Protein AF-A0A087UUK9-F1 (afdb_monomer_lite)

Radius of gyration: 33.33 Å; chains: 1; bounding box: 63×52×79 Å

Sequence (103 aa):
MMKNLQKNMLSSIIDERVKAEKEAEVRAEKEAVEARLAKEREIELEKFNLQLEVNKSMPKESVSQVDQPKFDLSRILPKFNPKEDEIGLYLTMFERQLKFVNI

Structure (mmCIF, N/CA/C/O backbone):
data_AF-A0A087UUK9-F1
#
_entry.id   AF-A0A087UUK9-F1
#
loop_
_atom_site.group_PDB
_atom_site.id
_atom_site.type_symbol
_atom_site.label_atom_id
_atom_site.label_alt_id
_atom_site.label_comp_id
_atom_site.label_asym_id
_atom_site.label_entity_id
_atom_site.label_seq_id
_atom_site.pdbx_PDB_ins_code
_atom_site.Cartn_x
_atom_site.Cartn_y
_atom_site.Cartn_z
_atom_site.occupancy
_atom_site.B_iso_or_equiv
_atom_site.auth_seq_id
_atom_site.auth_comp_id
_atom_site.auth_asym_id
_atom_site.auth_atom_id
_atom_site.pdbx_PDB_model_num
ATOM 1 N N . MET A 1 1 ? 39.070 2.708 -44.763 1.00 66.38 1 MET A N 1
ATOM 2 C CA . MET A 1 1 ? 37.708 3.278 -44.631 1.00 66.38 1 MET A CA 1
ATOM 3 C C . MET A 1 1 ? 36.651 2.210 -44.332 1.00 66.38 1 MET A C 1
ATOM 5 O O . MET A 1 1 ? 36.006 2.300 -43.299 1.00 66.38 1 MET A O 1
ATOM 9 N N . MET A 1 2 ? 36.532 1.154 -45.148 1.00 75.12 2 MET A N 1
ATOM 10 C CA . MET A 1 2 ? 35.465 0.137 -45.042 1.00 75.12 2 MET A CA 1
ATOM 11 C C . MET A 1 2 ? 35.458 -0.686 -43.730 1.00 75.12 2 MET A C 1
ATOM 13 O O . MET A 1 2 ? 34.395 -0.927 -43.166 1.00 75.12 2 MET A O 1
ATOM 17 N N . LYS A 1 3 ? 36.633 -1.029 -43.176 1.00 79.00 3 LYS A N 1
ATOM 18 C CA . LYS A 1 3 ? 36.751 -1.761 -41.893 1.00 79.00 3 LYS A CA 1
ATOM 19 C C . LYS A 1 3 ? 36.189 -0.993 -40.685 1.00 79.00 3 LYS A C 1
ATOM 21 O O . LYS A 1 3 ? 35.624 -1.599 -39.782 1.00 79.00 3 LYS A O 1
ATOM 26 N N . ASN A 1 4 ? 36.316 0.336 -40.675 1.00 87.44 4 ASN A N 1
ATOM 27 C CA . ASN A 1 4 ? 35.807 1.168 -39.578 1.00 87.44 4 ASN A CA 1
ATOM 28 C C . ASN A 1 4 ? 34.283 1.288 -39.630 1.00 87.44 4 ASN A C 1
ATOM 30 O O . ASN A 1 4 ? 33.635 1.251 -38.591 1.00 87.44 4 ASN A O 1
ATOM 34 N N . LEU A 1 5 ? 33.710 1.357 -40.835 1.00 89.56 5 LEU A N 1
ATOM 35 C CA . LEU A 1 5 ? 32.260 1.353 -41.012 1.00 89.56 5 LEU A CA 1
ATOM 36 C C . LEU A 1 5 ? 31.651 0.044 -40.493 1.00 89.56 5 LEU A C 1
ATOM 38 O O . LEU A 1 5 ? 30.713 0.079 -39.708 1.00 89.56 5 LEU A O 1
ATOM 42 N N . GLN A 1 6 ? 32.241 -1.102 -40.845 1.00 90.56 6 GLN A N 1
ATOM 43 C CA . GLN A 1 6 ? 31.796 -2.408 -40.346 1.00 90.56 6 GLN A CA 1
ATOM 44 C C . GLN A 1 6 ? 31.872 -2.506 -38.817 1.00 90.56 6 GLN A C 1
ATOM 46 O O . GLN A 1 6 ? 30.924 -2.964 -38.183 1.00 90.56 6 GLN A O 1
ATOM 51 N N . LYS A 1 7 ? 32.968 -2.031 -38.213 1.00 92.12 7 LYS A N 1
ATOM 52 C CA . LYS A 1 7 ? 33.135 -2.025 -36.753 1.00 92.12 7 LYS A CA 1
ATOM 53 C C . LYS A 1 7 ? 32.080 -1.159 -36.052 1.00 92.12 7 LYS A C 1
ATOM 55 O O . LYS A 1 7 ? 31.522 -1.588 -35.048 1.00 92.12 7 LYS A O 1
ATOM 60 N N . ASN A 1 8 ? 31.780 0.018 -36.599 1.00 93.31 8 ASN A N 1
ATOM 61 C CA . ASN A 1 8 ? 30.782 0.927 -36.033 1.00 93.31 8 ASN A CA 1
ATOM 62 C C . ASN A 1 8 ? 29.360 0.353 -36.134 1.00 93.31 8 ASN A C 1
ATOM 64 O O . ASN A 1 8 ? 28.607 0.428 -35.168 1.00 93.31 8 ASN A O 1
ATOM 68 N N . MET A 1 9 ? 29.018 -0.278 -37.263 1.00 94.31 9 MET A N 1
ATOM 69 C CA . MET A 1 9 ? 27.721 -0.946 -37.440 1.00 94.31 9 MET A CA 1
ATOM 70 C C . MET A 1 9 ? 27.539 -2.087 -36.434 1.00 94.31 9 MET A C 1
ATOM 72 O O . MET A 1 9 ? 26.493 -2.194 -35.802 1.00 94.31 9 MET A O 1
ATOM 76 N N . LEU A 1 10 ? 28.571 -2.914 -36.245 1.00 95.44 10 LEU A N 1
ATOM 77 C CA . LEU A 1 10 ? 28.530 -4.011 -35.277 1.00 95.44 10 LEU A CA 1
ATOM 78 C C . LEU A 1 10 ? 28.404 -3.505 -33.835 1.00 95.44 10 LEU A C 1
ATOM 80 O O . LEU A 1 10 ? 27.635 -4.081 -33.075 1.00 95.44 10 LEU A O 1
ATOM 84 N N . SER A 1 11 ? 29.099 -2.420 -33.472 1.00 96.06 11 SER A N 1
ATOM 85 C CA . SER A 1 11 ? 28.966 -1.803 -32.143 1.00 96.06 11 SER A CA 1
ATOM 86 C C . SER A 1 11 ? 27.533 -1.348 -31.880 1.00 96.06 11 SER A C 1
ATOM 88 O O . SER A 1 11 ? 26.964 -1.720 -30.863 1.00 96.06 11 SER A O 1
ATOM 90 N N . SER A 1 12 ? 26.917 -0.641 -32.833 1.00 96.19 12 SER A N 1
ATOM 91 C CA . SER A 1 12 ? 25.531 -0.172 -32.704 1.00 96.19 12 SER A CA 1
ATOM 92 C C . SER A 1 12 ? 24.544 -1.327 -32.517 1.00 96.19 12 SER A C 1
ATOM 94 O O . SER A 1 12 ? 23.656 -1.248 -31.676 1.00 96.19 12 SER A O 1
ATOM 96 N N . ILE A 1 13 ? 24.718 -2.424 -33.265 1.00 96.88 13 ILE A N 1
ATOM 97 C CA . ILE A 1 13 ? 23.866 -3.618 -33.143 1.00 96.88 13 ILE A CA 1
ATOM 98 C C . ILE A 1 13 ? 24.034 -4.274 -31.766 1.00 96.88 13 ILE A C 1
ATOM 100 O O . ILE A 1 13 ? 23.059 -4.752 -31.186 1.00 96.88 13 ILE A O 1
ATOM 104 N N . ILE A 1 14 ? 25.262 -4.328 -31.247 1.00 96.88 14 ILE A N 1
ATOM 105 C CA . ILE A 1 14 ? 25.534 -4.875 -29.913 1.00 96.88 14 ILE A CA 1
ATOM 106 C C . ILE A 1 14 ? 24.883 -3.990 -28.849 1.00 96.88 14 ILE A C 1
ATOM 108 O O . ILE A 1 14 ? 24.185 -4.513 -27.984 1.00 96.88 14 ILE A O 1
ATOM 112 N N . ASP A 1 15 ? 25.046 -2.672 -28.943 1.00 96.94 15 ASP A N 1
ATOM 113 C CA . ASP A 1 15 ? 24.492 -1.721 -27.979 1.00 96.94 15 ASP A CA 1
ATOM 114 C C . ASP A 1 15 ? 22.957 -1.781 -27.944 1.00 96.94 15 ASP A C 1
ATOM 116 O O . ASP A 1 15 ? 22.359 -1.813 -26.866 1.00 96.94 15 ASP A O 1
ATOM 120 N N . GLU A 1 16 ? 22.309 -1.882 -29.108 1.00 96.50 16 GLU A N 1
ATOM 121 C CA . GLU A 1 16 ? 20.859 -2.077 -29.206 1.00 96.50 16 GLU A CA 1
ATOM 122 C C . GLU A 1 16 ? 20.404 -3.391 -28.568 1.00 96.50 16 GLU A C 1
ATOM 124 O O . GLU A 1 16 ? 19.417 -3.405 -27.831 1.00 96.50 16 GLU A O 1
ATOM 129 N N . ARG A 1 17 ? 21.129 -4.493 -28.801 1.00 96.56 17 ARG A N 1
ATOM 130 C CA . ARG A 1 17 ? 20.802 -5.798 -28.207 1.00 96.56 17 ARG A CA 1
ATOM 131 C C . ARG A 1 17 ? 20.969 -5.797 -26.694 1.00 96.56 17 ARG A C 1
ATOM 133 O O . ARG A 1 17 ? 20.070 -6.254 -25.998 1.00 96.56 17 ARG A O 1
ATOM 140 N N . VAL A 1 18 ? 22.066 -5.235 -26.191 1.00 97.25 18 VAL A N 1
ATOM 141 C CA . VAL A 1 18 ? 22.314 -5.106 -24.748 1.00 97.25 18 VAL A CA 1
ATOM 142 C C . VAL A 1 18 ? 21.247 -4.228 -24.098 1.00 97.25 18 VAL A C 1
ATOM 144 O O . VAL A 1 18 ? 20.778 -4.525 -23.000 1.00 97.25 18 VAL A O 1
ATOM 147 N N . LYS A 1 19 ? 20.831 -3.148 -24.766 1.00 96.88 19 LYS A N 1
ATOM 148 C CA . LYS A 1 19 ? 19.746 -2.296 -24.276 1.00 96.88 19 LYS A CA 1
ATOM 149 C C . LYS A 1 19 ? 18.414 -3.048 -24.235 1.00 96.88 19 LYS A C 1
ATOM 151 O O . LYS A 1 19 ? 17.731 -2.989 -23.217 1.00 96.88 19 LYS A O 1
ATOM 156 N N . ALA A 1 20 ? 18.069 -3.771 -25.299 1.00 97.06 20 ALA A N 1
ATOM 157 C CA . ALA A 1 20 ? 16.841 -4.558 -25.361 1.00 97.06 20 ALA A CA 1
ATOM 158 C C . ALA A 1 20 ? 16.803 -5.663 -24.291 1.00 97.06 20 ALA A C 1
ATOM 160 O O . ALA A 1 20 ? 15.765 -5.873 -23.668 1.00 97.06 20 ALA A O 1
ATOM 161 N N . GLU A 1 21 ? 17.932 -6.327 -24.040 1.00 96.12 21 GLU A N 1
ATOM 162 C CA . GLU A 1 21 ? 18.059 -7.354 -23.002 1.00 96.12 21 GLU A CA 1
ATOM 163 C C . GLU A 1 21 ? 17.851 -6.771 -21.599 1.00 96.12 21 GLU A C 1
ATOM 165 O O . GLU A 1 21 ? 17.035 -7.286 -20.838 1.00 96.12 21 GLU A O 1
ATOM 170 N N . LYS A 1 22 ? 18.480 -5.629 -21.290 1.00 96.00 22 LYS A N 1
ATOM 171 C CA . LYS A 1 22 ? 18.269 -4.927 -20.011 1.00 96.00 22 LYS A CA 1
ATOM 172 C C . LYS A 1 22 ? 16.827 -4.464 -19.824 1.00 96.00 22 LYS A C 1
ATOM 174 O O . LYS A 1 22 ? 16.286 -4.543 -18.727 1.00 96.00 22 LYS A O 1
ATOM 179 N N . GLU A 1 23 ? 16.191 -3.960 -20.879 1.00 96.69 23 GLU A N 1
ATOM 180 C CA . GLU A 1 23 ? 14.784 -3.561 -20.812 1.00 96.69 23 GLU A CA 1
ATOM 181 C C . GLU A 1 23 ? 13.859 -4.763 -20.587 1.00 96.69 23 GLU A C 1
ATOM 183 O O . GLU A 1 23 ? 12.881 -4.640 -19.847 1.00 96.69 23 GLU A O 1
ATOM 188 N N . ALA A 1 24 ? 14.164 -5.916 -21.188 1.00 96.94 24 ALA A N 1
ATOM 189 C CA . ALA A 1 24 ? 13.425 -7.153 -20.961 1.00 96.94 24 ALA A CA 1
ATOM 190 C C . ALA A 1 24 ? 13.602 -7.667 -19.524 1.00 96.94 24 ALA A C 1
ATOM 192 O O . ALA A 1 24 ? 12.614 -8.035 -18.893 1.00 96.94 24 ALA A O 1
ATOM 193 N N . GLU A 1 25 ? 14.821 -7.622 -18.983 1.00 95.81 25 GLU A N 1
ATOM 194 C CA . GLU A 1 25 ? 15.115 -8.006 -17.597 1.00 95.81 25 GLU A CA 1
ATOM 195 C C . GLU A 1 25 ? 14.349 -7.129 -16.595 1.00 95.81 25 GLU A C 1
ATOM 197 O O . GLU A 1 25 ? 13.644 -7.645 -15.730 1.00 95.81 25 GLU A O 1
ATOM 202 N N . VAL A 1 26 ? 14.378 -5.804 -16.775 1.00 97.00 26 VAL A N 1
ATOM 203 C CA . VAL A 1 26 ? 13.635 -4.865 -15.915 1.00 97.00 26 VAL A CA 1
ATOM 204 C C . VAL A 1 26 ? 12.122 -5.088 -16.001 1.00 97.00 26 VAL A C 1
ATOM 206 O O . VAL A 1 26 ? 11.417 -4.926 -15.004 1.00 97.00 26 VAL A O 1
ATOM 209 N N . ARG A 1 27 ? 11.588 -5.437 -17.178 1.00 96.12 27 ARG A N 1
ATOM 210 C CA . ARG A 1 27 ? 10.161 -5.773 -17.319 1.00 96.12 27 ARG A CA 1
ATOM 211 C C . ARG A 1 27 ? 9.821 -7.070 -16.594 1.00 96.12 27 ARG A C 1
ATOM 213 O O . ARG A 1 27 ? 8.864 -7.076 -15.829 1.00 96.12 27 ARG A O 1
ATOM 220 N N . ALA A 1 28 ? 10.629 -8.113 -16.770 1.00 96.88 28 ALA A N 1
ATOM 221 C CA . ALA A 1 28 ? 10.432 -9.391 -16.095 1.00 96.88 28 ALA A CA 1
ATOM 222 C C . ALA A 1 28 ? 10.497 -9.247 -14.565 1.00 96.88 28 ALA A C 1
ATOM 224 O O . ALA A 1 28 ? 9.681 -9.832 -13.854 1.00 96.88 28 ALA A O 1
ATOM 225 N N . GLU A 1 29 ? 11.415 -8.425 -14.047 1.00 95.88 29 GLU A N 1
ATOM 226 C CA . GLU A 1 29 ? 11.501 -8.144 -12.612 1.00 95.88 29 GLU A CA 1
ATOM 227 C C . GLU A 1 29 ? 10.246 -7.423 -12.099 1.00 95.88 29 GLU A C 1
ATOM 229 O O . GLU A 1 29 ? 9.676 -7.819 -11.081 1.00 95.88 29 GLU A O 1
ATOM 234 N N . LYS A 1 30 ? 9.762 -6.405 -12.822 1.00 96.31 30 LYS A N 1
ATOM 235 C CA . LYS A 1 30 ? 8.523 -5.697 -12.460 1.00 96.31 30 LYS A CA 1
ATOM 236 C C . LYS A 1 30 ? 7.314 -6.625 -12.454 1.00 96.31 30 LYS A C 1
ATOM 238 O O . LYS A 1 30 ? 6.562 -6.619 -11.483 1.00 96.31 30 LYS A O 1
ATOM 243 N N . GLU A 1 31 ? 7.159 -7.446 -13.487 1.00 96.62 31 GLU A N 1
ATOM 244 C CA . GLU A 1 31 ? 6.076 -8.428 -13.575 1.00 96.62 31 GLU A CA 1
ATOM 245 C C . GLU A 1 31 ? 6.147 -9.448 -12.428 1.00 96.62 31 GLU A C 1
ATOM 247 O O . GLU A 1 31 ? 5.126 -9.767 -11.817 1.00 96.62 31 GLU A O 1
ATOM 252 N N . ALA A 1 32 ? 7.347 -9.910 -12.061 1.00 96.94 32 ALA A N 1
ATOM 253 C CA . ALA A 1 32 ? 7.533 -10.816 -10.929 1.00 96.94 32 ALA A CA 1
ATOM 254 C C . ALA A 1 32 ? 7.157 -10.163 -9.586 1.00 96.94 32 ALA A C 1
ATOM 256 O O . ALA A 1 32 ? 6.532 -10.804 -8.735 1.00 96.94 32 ALA A O 1
ATOM 257 N N . VAL A 1 33 ? 7.502 -8.887 -9.391 1.00 97.00 33 VAL A N 1
ATOM 258 C CA . VAL A 1 33 ? 7.125 -8.124 -8.191 1.00 97.00 33 VAL A CA 1
ATOM 259 C C . VAL A 1 33 ? 5.613 -7.914 -8.127 1.00 97.00 33 VAL A C 1
ATOM 261 O O . VAL A 1 33 ? 5.014 -8.140 -7.074 1.00 97.00 33 VAL A O 1
ATOM 264 N N . GLU A 1 34 ? 4.981 -7.533 -9.237 1.00 96.62 34 GLU A N 1
ATOM 265 C CA . GLU A 1 34 ? 3.528 -7.354 -9.312 1.00 96.62 34 GLU A CA 1
ATOM 266 C C . GLU A 1 34 ? 2.781 -8.665 -9.049 1.00 96.62 34 GLU A C 1
ATOM 268 O O . GLU A 1 34 ? 1.834 -8.681 -8.260 1.00 96.62 34 GLU A O 1
ATOM 273 N N . ALA A 1 35 ? 3.250 -9.778 -9.620 1.00 97.00 35 ALA A N 1
ATOM 274 C CA . ALA A 1 35 ? 2.688 -11.101 -9.368 1.00 97.00 35 ALA A CA 1
ATOM 275 C C . ALA A 1 35 ? 2.810 -11.507 -7.890 1.00 97.00 35 ALA A C 1
ATOM 277 O O . ALA A 1 35 ? 1.857 -12.037 -7.312 1.00 97.00 35 ALA A O 1
ATOM 278 N N . ARG A 1 36 ? 3.952 -11.224 -7.246 1.00 95.62 36 ARG A N 1
ATOM 279 C CA . ARG A 1 36 ? 4.137 -11.500 -5.813 1.00 95.62 36 ARG A CA 1
ATOM 280 C C . ARG A 1 36 ? 3.188 -10.667 -4.955 1.00 95.62 36 ARG A C 1
ATOM 282 O O . ARG A 1 36 ? 2.550 -11.216 -4.063 1.00 95.62 36 ARG A O 1
ATOM 289 N N . LEU A 1 37 ? 3.057 -9.376 -5.254 1.00 96.69 37 LEU A N 1
ATOM 290 C CA . LEU A 1 37 ? 2.170 -8.474 -4.520 1.00 96.69 37 LEU A CA 1
ATOM 291 C C . LEU A 1 37 ? 0.692 -8.851 -4.696 1.00 96.69 37 LEU A C 1
ATOM 293 O O . LEU A 1 37 ? -0.084 -8.785 -3.744 1.00 96.69 37 LEU A O 1
ATOM 297 N N . ALA A 1 38 ? 0.289 -9.260 -5.901 1.00 96.38 38 ALA A N 1
ATOM 298 C CA . ALA A 1 38 ? -1.061 -9.757 -6.155 1.00 96.38 38 ALA A CA 1
ATOM 299 C C . ALA A 1 38 ? -1.359 -11.011 -5.320 1.00 96.38 38 ALA A C 1
ATOM 301 O O . ALA A 1 38 ? -2.413 -11.091 -4.690 1.00 96.38 38 ALA A O 1
ATOM 302 N N . LYS A 1 39 ? -0.398 -11.938 -5.242 1.00 96.06 39 LYS A N 1
ATOM 303 C CA . LYS A 1 39 ? -0.517 -13.147 -4.424 1.00 96.06 39 LYS A CA 1
ATOM 304 C C . LYS A 1 39 ? -0.573 -12.843 -2.923 1.00 96.06 39 LYS A C 1
ATOM 306 O O . LYS A 1 39 ? -1.368 -13.448 -2.215 1.00 96.06 39 LYS A O 1
ATOM 311 N N . GLU A 1 40 ? 0.232 -11.903 -2.427 1.00 94.69 40 GLU A N 1
ATOM 312 C CA . GLU A 1 40 ? 0.167 -11.472 -1.021 1.00 94.69 40 GLU A CA 1
ATOM 313 C C . GLU A 1 40 ? -1.212 -10.897 -0.666 1.00 94.69 40 GLU A C 1
ATOM 315 O O . GLU A 1 40 ? -1.784 -11.273 0.356 1.00 94.69 40 GLU A O 1
ATOM 320 N N . ARG A 1 41 ? -1.796 -10.067 -1.541 1.00 96.31 41 ARG A N 1
ATOM 321 C CA . ARG A 1 41 ? -3.158 -9.538 -1.349 1.00 96.31 41 ARG A CA 1
ATOM 322 C C . ARG A 1 41 ? -4.221 -10.635 -1.321 1.00 96.31 41 ARG A C 1
ATOM 324 O O . ARG A 1 41 ? -5.152 -10.556 -0.525 1.00 96.31 41 ARG A O 1
ATOM 331 N N . GLU A 1 42 ? -4.099 -11.644 -2.179 1.00 96.12 42 GLU A N 1
ATOM 332 C CA . GLU A 1 42 ? -5.021 -12.786 -2.197 1.00 96.12 42 GLU A CA 1
ATOM 333 C C . GLU A 1 42 ? -4.964 -13.571 -0.878 1.00 96.12 42 GLU A C 1
ATOM 335 O O . GLU A 1 42 ? -6.005 -13.867 -0.290 1.00 96.12 42 GLU A O 1
ATOM 340 N N . ILE A 1 43 ? -3.758 -13.806 -0.353 1.00 95.88 43 ILE A N 1
ATOM 341 C CA . ILE A 1 43 ? -3.548 -14.475 0.940 1.00 95.88 43 ILE A CA 1
ATOM 342 C C . ILE A 1 43 ? -4.146 -13.659 2.097 1.00 95.88 43 ILE A C 1
ATOM 344 O O . ILE A 1 43 ? -4.767 -14.224 2.999 1.00 95.88 43 ILE A O 1
ATOM 348 N N . GLU A 1 44 ? -3.984 -12.333 2.098 1.00 94.94 44 GLU A N 1
ATOM 349 C CA . GLU A 1 44 ? -4.588 -11.470 3.123 1.00 94.94 44 GLU A CA 1
ATOM 350 C C . GLU A 1 44 ? -6.121 -11.540 3.110 1.00 94.94 44 GLU A C 1
ATOM 352 O O . GLU A 1 44 ? -6.744 -11.633 4.174 1.00 94.94 44 GLU A O 1
ATOM 357 N N . LEU A 1 45 ? -6.729 -11.553 1.921 1.00 95.31 45 LEU A N 1
ATOM 358 C CA . LEU A 1 45 ? -8.175 -11.705 1.764 1.00 95.31 45 LEU A CA 1
ATOM 359 C C . LEU A 1 45 ? -8.659 -13.080 2.233 1.00 95.31 45 LEU A C 1
ATOM 361 O O . LEU A 1 45 ? -9.663 -13.163 2.942 1.00 95.31 45 LEU A O 1
ATOM 365 N N . GLU A 1 46 ? -7.949 -14.154 1.888 1.00 94.06 46 GLU A N 1
ATOM 366 C CA . GLU A 1 46 ? -8.272 -15.506 2.349 1.00 94.06 46 GLU A CA 1
ATOM 367 C C . GLU A 1 46 ? -8.192 -15.606 3.876 1.00 94.06 46 GLU A C 1
ATOM 369 O O . GLU A 1 46 ? -9.122 -16.097 4.516 1.00 94.06 46 GLU A O 1
ATOM 374 N N . LYS A 1 47 ? -7.140 -15.048 4.487 1.00 95.31 47 LYS A N 1
ATOM 375 C CA . LYS A 1 47 ? -7.006 -14.980 5.948 1.00 95.31 47 LYS A CA 1
ATOM 376 C C . LYS A 1 47 ? -8.190 -14.258 6.591 1.00 95.31 47 LYS A C 1
ATOM 378 O O . LYS A 1 47 ? -8.702 -14.722 7.610 1.00 95.31 47 LYS A O 1
ATOM 383 N N . PHE A 1 48 ? -8.626 -13.136 6.020 1.00 91.56 48 PHE A N 1
ATOM 384 C CA . PHE A 1 48 ? -9.787 -12.403 6.525 1.00 91.56 48 PHE A CA 1
ATOM 385 C C . PHE A 1 48 ? -11.080 -13.219 6.389 1.00 91.56 48 PHE A C 1
ATOM 387 O O . PHE A 1 48 ? -11.863 -13.301 7.337 1.00 91.56 48 PHE A O 1
ATOM 394 N N . ASN A 1 49 ? -11.281 -13.887 5.252 1.00 92.50 49 ASN A N 1
ATOM 395 C CA . ASN A 1 49 ? -12.432 -14.763 5.036 1.00 92.50 49 ASN A CA 1
ATOM 396 C C . ASN A 1 49 ? -12.459 -15.935 6.024 1.00 92.50 49 ASN A C 1
ATOM 398 O O . ASN A 1 49 ? -13.504 -16.196 6.618 1.00 92.50 49 ASN A O 1
ATOM 402 N N . LEU A 1 50 ? -11.314 -16.575 6.273 1.00 90.19 50 LEU A N 1
ATOM 403 C CA . LEU A 1 50 ? -11.190 -17.638 7.270 1.00 90.19 50 LEU A CA 1
ATOM 404 C C . LEU A 1 50 ? -11.492 -17.125 8.682 1.00 90.19 50 LEU A C 1
ATOM 406 O O . LEU A 1 50 ? -12.203 -17.790 9.427 1.00 90.19 50 LEU A O 1
ATOM 410 N N . GLN A 1 51 ? -11.028 -15.927 9.056 1.00 88.38 51 GLN A N 1
ATOM 411 C CA . GLN A 1 51 ? -11.397 -15.318 10.343 1.00 88.38 51 GLN A CA 1
ATOM 412 C C . GLN A 1 51 ? -12.912 -15.100 10.461 1.00 88.38 51 GLN A C 1
ATOM 414 O O . GLN A 1 51 ? -13.501 -15.389 11.503 1.00 88.38 51 GLN A O 1
ATOM 419 N N . LEU A 1 52 ? -13.564 -14.630 9.393 1.00 86.06 52 LEU A N 1
ATOM 420 C CA . LEU A 1 52 ? -15.021 -14.487 9.363 1.00 86.06 52 LEU A CA 1
ATOM 421 C C . L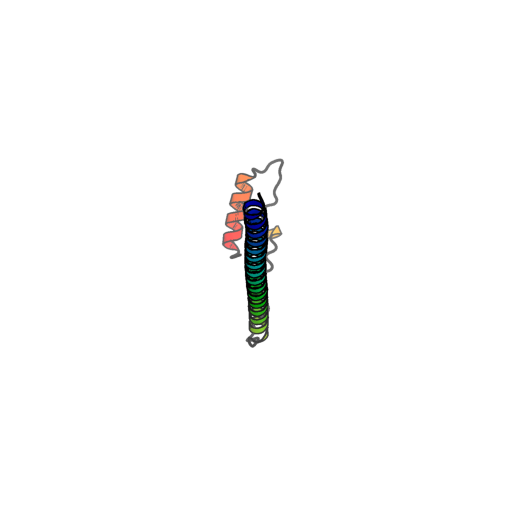EU A 1 52 ? -15.742 -15.835 9.454 1.00 86.06 52 LEU A C 1
ATOM 423 O O . LEU A 1 52 ? -16.792 -15.920 10.088 1.00 86.06 52 LEU A O 1
ATOM 427 N N . GLU A 1 53 ? -15.213 -16.878 8.824 1.00 85.50 53 GLU A N 1
ATOM 428 C CA . GLU A 1 53 ? -15.786 -18.222 8.858 1.00 85.50 53 GLU A CA 1
ATOM 429 C C . GLU A 1 53 ? -15.607 -18.894 10.225 1.00 85.50 53 GLU A C 1
ATOM 431 O O . GLU A 1 53 ? -16.556 -19.480 10.746 1.00 85.50 53 GLU A O 1
ATOM 436 N N . VAL A 1 54 ? -14.452 -18.727 10.871 1.00 81.88 54 VAL A N 1
ATOM 437 C CA . VAL A 1 54 ? -14.223 -19.152 12.262 1.00 81.88 54 VAL A CA 1
ATOM 438 C C . VAL A 1 54 ? -15.215 -18.460 13.200 1.00 81.88 54 VAL A C 1
ATOM 440 O O . VAL A 1 54 ? -15.875 -19.122 14.000 1.00 81.88 54 VAL A O 1
ATOM 443 N N . ASN A 1 55 ? -15.425 -17.150 13.031 1.00 73.00 55 ASN A N 1
ATOM 444 C CA . ASN A 1 55 ? -16.421 -16.404 13.806 1.00 73.00 55 ASN A CA 1
ATOM 445 C C . ASN A 1 55 ? -17.867 -16.884 13.564 1.00 73.00 55 ASN A C 1
ATOM 447 O O . ASN A 1 55 ? -18.721 -16.703 14.430 1.00 73.00 55 ASN A O 1
ATOM 451 N N . LYS A 1 56 ? -18.165 -17.482 12.402 1.00 74.81 56 LYS A N 1
ATOM 452 C CA . LYS A 1 56 ? -19.492 -18.029 12.065 1.00 74.81 56 LYS A CA 1
ATOM 453 C C . LYS A 1 56 ? -19.686 -19.487 12.497 1.00 74.81 56 LYS A C 1
ATOM 455 O O . LYS A 1 56 ? -20.825 -19.877 12.742 1.00 74.81 56 LYS A O 1
ATOM 460 N N . SER A 1 57 ? -18.616 -20.281 12.525 1.00 65.00 57 SER A N 1
ATOM 461 C CA . SER A 1 57 ? -18.639 -21.735 12.759 1.00 65.00 57 SER A CA 1
ATOM 462 C C . SER A 1 57 ? -18.402 -22.139 14.214 1.00 65.00 57 SER A C 1
ATOM 464 O O . SER A 1 57 ? -18.731 -23.268 14.578 1.00 65.00 57 SER A O 1
ATOM 466 N N . MET A 1 58 ? -17.910 -21.227 15.064 1.00 52.72 58 MET A N 1
ATOM 467 C CA . MET A 1 58 ? -18.010 -21.387 16.515 1.00 52.72 58 MET A CA 1
ATOM 468 C C . MET A 1 58 ? -19.477 -21.684 16.868 1.00 52.72 58 MET A C 1
ATOM 470 O O . MET A 1 58 ? -20.351 -20.880 16.512 1.00 52.72 58 MET A O 1
ATOM 474 N N . PRO A 1 59 ? -19.790 -22.822 17.526 1.00 46.91 59 PRO A N 1
ATOM 475 C CA . PRO A 1 59 ? -21.132 -23.036 18.028 1.00 46.91 59 PRO A CA 1
ATOM 476 C C . PRO A 1 59 ? -21.471 -21.819 18.876 1.00 46.91 59 PRO A C 1
ATOM 478 O O . PRO A 1 59 ? -20.655 -21.356 19.675 1.00 46.91 59 PRO A O 1
ATOM 481 N N . LYS A 1 60 ? -22.671 -21.274 18.678 1.00 51.59 60 LYS A N 1
ATOM 482 C CA . LYS A 1 60 ? -23.257 -20.322 19.615 1.00 51.59 60 LYS A CA 1
ATOM 483 C C . LYS A 1 60 ? -23.500 -21.072 20.932 1.00 51.59 60 LYS A C 1
ATOM 485 O O . LYS A 1 60 ? -24.647 -21.318 21.288 1.00 51.59 60 LYS A O 1
ATOM 490 N N . GLU A 1 61 ? -22.450 -21.479 21.643 1.00 44.91 61 GLU A N 1
ATOM 491 C CA . GLU A 1 61 ? -22.490 -21.720 23.082 1.00 44.91 61 GLU A CA 1
ATOM 492 C C . GLU A 1 61 ? -22.792 -20.374 23.698 1.00 44.91 61 GLU A C 1
ATOM 494 O O . GLU A 1 61 ? -21.869 -19.689 24.115 1.00 44.91 61 GLU A O 1
ATOM 499 N N . SER A 1 62 ? -24.054 -19.941 23.593 1.00 45.53 62 SER A N 1
ATOM 500 C CA . SER A 1 62 ? -24.561 -18.686 24.127 1.00 45.53 62 SER A CA 1
ATOM 501 C C . SER A 1 62 ? -23.455 -17.648 24.292 1.00 45.53 62 SER A C 1
ATOM 503 O O . SER A 1 62 ? -23.262 -17.096 25.369 1.00 45.53 62 SER A O 1
ATOM 505 N N . VAL A 1 63 ? -22.769 -17.319 23.194 1.00 45.09 63 VAL A N 1
ATOM 506 C CA . VAL A 1 63 ? -22.445 -15.930 22.979 1.00 45.09 63 VAL A CA 1
ATOM 507 C C . VAL A 1 63 ? -23.840 -15.394 22.690 1.00 45.09 63 VAL A C 1
ATOM 509 O O . VAL A 1 63 ? -24.245 -15.178 21.547 1.00 45.09 63 VAL A O 1
ATOM 512 N N . SER A 1 64 ? -24.614 -15.205 23.777 1.00 44.59 64 SER A N 1
ATOM 513 C CA . SER A 1 64 ? -25.305 -13.954 23.994 1.00 44.59 64 SER A CA 1
ATOM 514 C C . SER A 1 64 ? -24.493 -12.967 23.193 1.00 44.59 64 SER A C 1
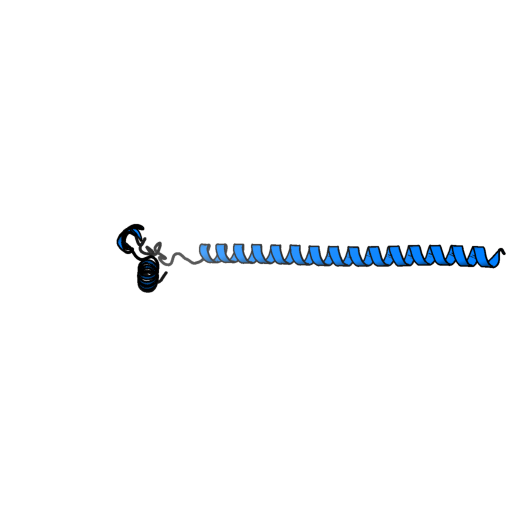ATOM 516 O O . SER A 1 64 ? -23.269 -1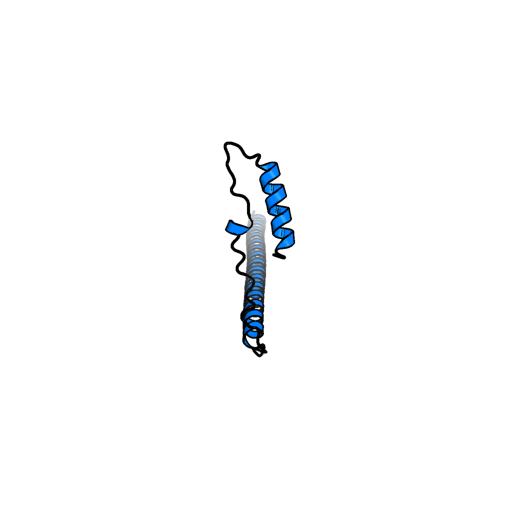2.932 23.340 1.00 44.59 64 SER A O 1
ATOM 518 N N . GLN A 1 65 ? -25.131 -12.238 22.278 1.00 43.16 65 GLN A N 1
ATOM 519 C CA . GLN A 1 65 ? -24.660 -10.887 22.038 1.00 43.16 65 GLN A CA 1
ATOM 520 C C . GLN A 1 65 ? -24.264 -10.426 23.426 1.00 43.16 65 GLN A C 1
ATOM 522 O O . GLN A 1 65 ? -25.146 -10.301 24.277 1.00 43.16 65 GLN A O 1
ATOM 527 N N . VAL A 1 66 ? -22.964 -10.450 23.743 1.00 45.22 66 VAL A N 1
ATOM 528 C CA . VAL A 1 66 ? -22.538 -9.936 25.014 1.00 45.22 66 VAL A CA 1
ATOM 529 C C . VAL A 1 66 ? -22.990 -8.538 24.733 1.00 45.22 66 VAL A C 1
ATOM 531 O O . VAL A 1 66 ? -22.560 -7.931 23.740 1.00 45.22 66 VAL A O 1
ATOM 534 N N . ASP A 1 67 ? -24.036 -8.143 25.444 1.00 51.09 67 ASP A N 1
ATOM 535 C CA . ASP A 1 67 ? -24.327 -6.773 25.721 1.00 51.09 67 ASP A CA 1
ATOM 536 C C . ASP A 1 67 ? -22.972 -6.260 26.207 1.00 51.09 67 ASP A C 1
ATOM 538 O O . ASP A 1 67 ? -22.705 -6.215 27.402 1.00 51.09 67 ASP A O 1
ATOM 542 N N . GLN A 1 68 ? -22.048 -5.963 25.276 1.00 51.16 68 GLN A N 1
ATOM 543 C CA . GLN A 1 68 ? -21.075 -4.924 25.439 1.00 51.16 68 GLN A CA 1
ATOM 544 C C . GLN A 1 68 ? -22.000 -3.845 25.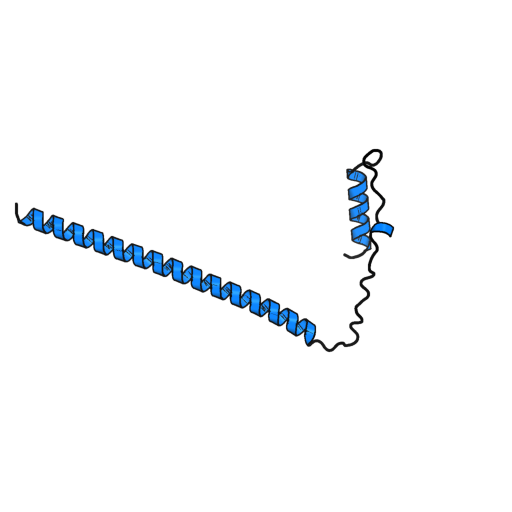923 1.00 51.16 68 GLN A C 1
ATOM 546 O O . GLN A 1 68 ? -22.916 -3.489 25.160 1.00 51.16 68 GLN A O 1
ATOM 551 N N . PRO A 1 69 ? -21.912 -3.478 27.212 1.00 56.34 69 PRO A N 1
ATOM 552 C CA . PRO A 1 69 ? -22.821 -2.499 27.744 1.00 56.34 69 PRO A CA 1
ATOM 553 C C . PRO A 1 69 ? -22.694 -1.370 26.744 1.00 56.34 69 PRO A C 1
ATOM 555 O O . PRO A 1 69 ? -21.575 -0.925 26.475 1.00 56.34 69 PRO A O 1
ATOM 558 N N . LYS A 1 70 ? -23.780 -1.048 26.031 1.00 59.25 70 LYS A N 1
ATOM 559 C CA . LYS A 1 70 ? -23.760 0.060 25.086 1.00 59.25 70 LYS A CA 1
ATOM 560 C C . LYS A 1 70 ? -23.591 1.262 25.990 1.00 59.25 70 LYS A C 1
ATOM 562 O O . LYS A 1 70 ? -24.569 1.787 26.517 1.00 59.25 70 LYS A O 1
ATOM 567 N N . PHE A 1 71 ? -22.337 1.564 26.304 1.00 67.38 71 PHE A N 1
ATOM 568 C CA . PHE A 1 71 ? -21.975 2.588 27.244 1.00 67.38 71 PHE A CA 1
ATOM 569 C C . PHE A 1 71 ? -22.346 3.862 26.529 1.00 67.38 71 PHE A C 1
ATOM 571 O O . PHE A 1 71 ? -21.725 4.265 25.546 1.00 67.38 71 PHE A O 1
ATOM 578 N N . ASP A 1 72 ? -23.449 4.434 26.979 1.00 72.44 72 ASP A N 1
ATOM 579 C CA . ASP A 1 72 ? -23.874 5.736 26.538 1.00 72.44 72 ASP A CA 1
ATOM 580 C C . ASP A 1 72 ? -22.823 6.724 27.044 1.00 72.44 72 ASP A C 1
ATOM 582 O O . ASP A 1 72 ? -22.869 7.172 28.191 1.00 72.44 72 ASP A O 1
ATOM 586 N N . LEU A 1 73 ? -21.823 6.998 26.201 1.00 73.50 73 LEU A N 1
ATOM 587 C CA . LEU A 1 73 ? -20.713 7.896 26.510 1.00 73.50 73 LEU A CA 1
ATOM 588 C C . LEU A 1 73 ? -21.231 9.262 26.968 1.00 73.50 73 LEU A C 1
ATOM 590 O O . LEU A 1 73 ? -20.580 9.909 27.778 1.00 73.50 73 LEU A O 1
ATOM 594 N N . SER A 1 74 ? -22.435 9.665 26.545 1.00 76.06 74 SER A N 1
ATOM 595 C CA . SER A 1 74 ? -23.063 10.911 26.991 1.00 76.06 74 SER A CA 1
ATOM 596 C C . SER A 1 74 ? -23.438 10.926 28.480 1.00 76.06 74 SER A C 1
ATOM 598 O O . SER A 1 74 ? -23.587 12.004 29.054 1.00 76.06 74 SER A O 1
ATOM 600 N N . ARG A 1 75 ? -23.571 9.756 29.124 1.00 76.06 75 ARG A N 1
ATOM 601 C CA . ARG A 1 75 ? -23.821 9.627 30.572 1.00 76.06 75 ARG A CA 1
ATOM 602 C C . ARG A 1 75 ? -22.546 9.657 31.400 1.00 76.06 75 ARG A C 1
ATOM 604 O O . ARG A 1 75 ? -22.610 9.968 32.584 1.00 76.06 75 ARG A O 1
ATOM 611 N N . ILE A 1 76 ? -21.423 9.265 30.805 1.00 76.31 76 ILE A N 1
ATOM 612 C CA . ILE A 1 76 ? -20.158 9.074 31.520 1.00 76.31 76 ILE A CA 1
ATOM 613 C C . ILE A 1 76 ? -19.259 10.288 31.315 1.00 76.31 76 ILE A C 1
ATOM 615 O O . ILE A 1 76 ? -18.655 10.767 32.271 1.00 76.31 76 ILE A O 1
ATOM 619 N N . LEU A 1 77 ? -19.204 10.816 30.094 1.00 81.44 77 LEU A N 1
ATOM 620 C CA . LEU A 1 77 ? -18.366 11.953 29.757 1.00 81.44 77 LEU A CA 1
ATOM 621 C C . LEU A 1 77 ? -19.002 13.261 30.244 1.00 81.44 77 LEU A C 1
ATOM 623 O O . LEU A 1 77 ? -20.166 13.535 29.932 1.00 81.44 77 LEU A O 1
ATOM 627 N N . PRO A 1 78 ? -18.244 14.117 30.950 1.00 82.88 78 PRO A N 1
ATOM 628 C CA . PRO A 1 78 ? -18.639 15.498 31.169 1.00 82.88 78 PRO A CA 1
ATOM 629 C C . PRO A 1 78 ? -18.926 16.196 29.832 1.00 82.88 78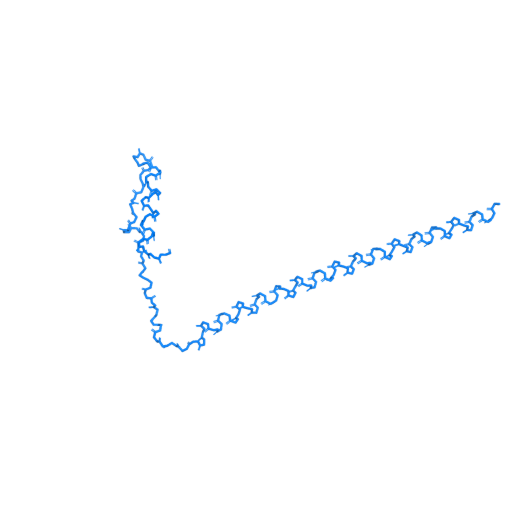 PRO A C 1
ATOM 631 O O . PRO A 1 78 ? -18.313 15.891 28.806 1.00 82.88 78 PRO A O 1
ATOM 634 N N . LYS A 1 79 ? -19.854 17.155 29.826 1.00 88.06 79 LYS A N 1
ATOM 635 C CA . LYS A 1 79 ? -20.069 18.014 28.655 1.00 88.06 79 LYS A CA 1
ATOM 636 C C . LYS A 1 79 ? -19.008 19.106 28.651 1.00 88.06 79 LYS A C 1
ATOM 638 O O . LYS A 1 79 ? -18.880 19.801 29.646 1.00 88.06 79 LYS A O 1
ATOM 643 N N . PHE A 1 80 ? -18.298 19.256 27.537 1.00 91.19 80 PHE A N 1
ATOM 644 C CA . PHE A 1 80 ? -17.290 20.299 27.375 1.00 91.19 80 PHE A CA 1
ATOM 645 C C . PHE A 1 80 ? -17.933 21.641 26.999 1.00 91.19 80 PHE A C 1
ATOM 647 O O . PHE A 1 80 ? -18.667 21.730 26.010 1.00 91.19 80 PHE A O 1
ATOM 654 N N . ASN A 1 81 ? -17.625 22.688 27.758 1.00 91.56 81 ASN A N 1
ATOM 655 C CA . ASN A 1 81 ? -17.950 24.076 27.471 1.00 91.56 81 ASN A CA 1
ATOM 656 C C . ASN A 1 81 ? -16.676 24.845 27.070 1.00 91.56 81 ASN A C 1
ATOM 658 O O . ASN A 1 81 ? -15.905 25.235 27.940 1.00 91.56 81 ASN A O 1
ATOM 662 N N . PRO A 1 82 ? -16.471 25.187 25.786 1.00 91.69 82 PRO A N 1
ATOM 663 C CA . PRO A 1 82 ? -15.247 25.855 25.330 1.00 91.69 82 PRO A CA 1
ATOM 664 C C . PRO A 1 82 ? -15.041 27.273 25.890 1.00 91.69 82 PRO A C 1
ATOM 666 O O . PRO A 1 82 ? -13.985 27.860 25.670 1.00 91.69 82 PRO A O 1
ATOM 669 N N . LYS A 1 83 ? -16.048 27.858 26.552 1.00 92.94 83 LYS A N 1
ATOM 670 C CA . LYS A 1 83 ? -15.949 29.189 27.171 1.00 92.94 83 LYS A CA 1
ATOM 671 C C . LYS A 1 83 ? -15.426 29.153 28.606 1.00 92.94 83 LYS A C 1
ATOM 673 O O . LYS A 1 83 ? -14.943 30.175 29.081 1.00 92.94 83 LYS A O 1
ATOM 678 N N . GLU A 1 84 ? -15.575 28.022 29.287 1.00 91.38 84 GLU A N 1
ATOM 679 C CA . GLU A 1 84 ? -15.341 27.896 30.732 1.00 91.38 84 GLU A CA 1
ATOM 680 C C . GLU A 1 84 ? -14.384 26.747 31.064 1.00 91.38 84 GLU A C 1
ATOM 682 O O . GLU A 1 84 ? -13.613 26.855 32.015 1.00 91.38 84 GLU A O 1
ATOM 687 N N . ASP A 1 85 ? -14.389 25.678 30.267 1.00 93.62 85 ASP A N 1
ATOM 688 C CA . ASP A 1 85 ? -13.610 24.477 30.529 1.00 93.62 85 ASP A CA 1
ATOM 689 C C . ASP A 1 85 ? -12.218 24.541 29.900 1.00 93.62 85 ASP A C 1
ATOM 691 O O . ASP A 1 85 ? -12.024 24.899 28.735 1.00 93.62 85 ASP A O 1
ATOM 695 N N . GLU A 1 86 ? -11.232 24.080 30.664 1.00 93.94 86 GLU A N 1
ATOM 696 C CA . GLU A 1 86 ? -9.875 23.874 30.181 1.00 93.94 86 GLU A CA 1
ATOM 697 C C . GLU A 1 86 ? -9.771 22.555 29.399 1.00 93.94 86 GLU A C 1
ATOM 699 O O . GLU A 1 86 ? -10.035 21.467 29.921 1.00 93.94 86 GLU A O 1
ATOM 704 N N . ILE A 1 87 ? -9.318 22.634 28.145 1.00 93.19 87 ILE A N 1
ATOM 705 C CA . ILE A 1 87 ? -9.219 21.469 27.252 1.00 93.19 87 ILE A CA 1
ATOM 706 C C . ILE A 1 87 ? -8.302 20.363 27.801 1.00 93.19 87 ILE A C 1
ATOM 708 O O . ILE A 1 87 ? -8.611 19.181 27.666 1.00 93.19 87 ILE A O 1
ATOM 712 N N . GLY A 1 88 ? -7.199 20.726 28.464 1.00 93.81 88 GLY A N 1
ATOM 713 C CA . GLY A 1 88 ? -6.258 19.756 29.033 1.00 93.81 88 GLY A CA 1
ATOM 714 C C . GLY A 1 88 ? -6.874 18.932 30.167 1.00 93.81 88 GLY A C 1
ATOM 715 O O . GLY A 1 88 ? -6.700 17.709 30.229 1.00 93.81 88 GLY A O 1
ATOM 716 N N . LEU A 1 89 ? -7.657 19.585 31.029 1.00 91.94 89 LEU A N 1
ATOM 717 C CA . LEU A 1 89 ? -8.371 18.922 32.116 1.00 91.94 89 LEU A CA 1
ATOM 718 C C . LEU A 1 89 ? -9.470 17.999 31.578 1.00 91.94 89 LEU A C 1
ATOM 720 O O . LEU A 1 89 ? -9.600 16.862 32.041 1.00 91.94 89 LEU A O 1
ATOM 724 N N . TYR A 1 90 ? -10.209 18.455 30.564 1.00 92.50 90 TYR A N 1
ATOM 725 C CA . TYR A 1 90 ? -11.239 17.659 29.900 1.00 92.50 90 TYR A CA 1
ATOM 726 C C . TYR A 1 90 ? -10.679 16.350 29.326 1.00 92.50 90 TYR A C 1
ATOM 728 O O . TYR A 1 90 ? -11.204 15.273 29.612 1.00 92.50 90 TYR A O 1
ATOM 736 N N . LEU A 1 91 ? -9.573 16.424 28.580 1.00 91.75 91 LEU A N 1
ATOM 737 C CA . LEU A 1 91 ? -8.934 15.249 27.980 1.00 91.75 91 LEU A CA 1
ATOM 738 C C . LEU A 1 91 ? -8.401 14.275 29.039 1.00 91.75 91 LEU A C 1
ATOM 740 O O . LEU A 1 91 ? -8.598 13.068 28.922 1.00 91.75 91 LEU A O 1
ATOM 744 N N . THR A 1 92 ? -7.814 14.789 30.123 1.00 91.88 92 THR A N 1
ATOM 745 C CA . THR A 1 92 ? -7.346 13.947 31.238 1.00 91.88 92 THR A CA 1
ATOM 746 C C . THR A 1 92 ? -8.498 13.166 31.884 1.00 91.88 92 THR A C 1
ATOM 748 O O . THR A 1 92 ? -8.354 11.987 32.219 1.00 91.88 92 THR A O 1
ATOM 751 N N . MET A 1 93 ? -9.652 13.812 32.076 1.00 88.19 93 MET A N 1
ATOM 752 C CA . MET A 1 93 ? -10.850 13.171 32.628 1.00 88.19 93 MET A CA 1
ATOM 753 C C . MET A 1 93 ? -11.426 12.135 31.659 1.00 88.19 93 MET A C 1
ATOM 755 O O . MET A 1 93 ? -11.730 11.018 32.079 1.00 88.19 93 MET A O 1
ATOM 759 N N . PHE A 1 94 ? -11.494 12.475 30.372 1.00 88.12 94 PHE A N 1
ATOM 760 C CA . PHE A 1 94 ? -11.927 11.580 29.302 1.00 88.12 94 PHE A CA 1
ATOM 761 C C . PHE A 1 94 ? -11.090 10.290 29.260 1.00 88.12 94 PHE A C 1
ATOM 763 O O . PHE A 1 94 ? -11.640 9.191 29.317 1.00 88.12 94 PHE A O 1
ATOM 770 N N . GLU A 1 95 ? -9.758 10.397 29.257 1.00 87.06 95 GLU A N 1
ATOM 771 C CA . GLU A 1 95 ? -8.857 9.236 29.234 1.00 87.06 95 GLU A CA 1
ATOM 772 C C . GLU A 1 95 ? -9.009 8.339 30.466 1.00 87.06 95 GLU A C 1
ATOM 774 O O . GLU A 1 95 ? -9.004 7.111 30.357 1.00 87.06 95 GLU A O 1
ATOM 779 N N . ARG A 1 96 ? -9.153 8.933 31.659 1.00 87.12 96 ARG A N 1
ATOM 780 C CA . ARG A 1 96 ? -9.397 8.164 32.888 1.00 87.12 96 ARG A CA 1
ATOM 781 C C . ARG A 1 96 ? -10.709 7.398 32.799 1.00 87.12 96 ARG A C 1
ATOM 783 O O . ARG A 1 96 ? -10.739 6.233 33.174 1.00 87.12 96 ARG A O 1
ATOM 790 N N . GLN A 1 97 ? -11.766 8.027 32.293 1.00 82.25 97 GLN A N 1
ATOM 791 C CA . GLN A 1 97 ? -13.072 7.390 32.146 1.00 82.25 97 GLN A CA 1
ATOM 792 C C . GLN A 1 97 ? -13.042 6.238 31.142 1.00 82.25 97 GLN A C 1
ATOM 794 O O . GLN A 1 97 ? -13.602 5.188 31.446 1.00 82.25 97 GLN A O 1
ATOM 799 N N . LEU A 1 98 ? -12.319 6.381 30.024 1.00 80.12 98 LEU A N 1
ATOM 800 C CA . LEU A 1 98 ? -12.114 5.291 29.063 1.00 80.12 98 LEU A CA 1
ATOM 801 C C . LEU A 1 98 ? -11.411 4.076 29.686 1.00 80.12 98 LEU A C 1
ATOM 803 O O . LEU A 1 98 ? -11.823 2.944 29.447 1.00 80.12 98 LEU A O 1
ATOM 807 N N . LYS A 1 99 ? -10.425 4.296 30.568 1.00 79.00 99 LYS A N 1
ATOM 808 C CA . LYS A 1 99 ? -9.755 3.201 31.297 1.00 79.00 99 LYS A CA 1
ATOM 809 C C . LYS A 1 99 ? -10.700 2.417 32.214 1.00 79.00 99 LYS A C 1
ATOM 811 O O . LYS A 1 99 ? -10.457 1.240 32.449 1.00 79.00 99 LYS A O 1
ATOM 816 N N . PHE A 1 100 ? -11.760 3.040 32.735 1.00 69.81 100 PHE A N 1
ATOM 817 C CA . PHE A 1 100 ? -12.735 2.358 33.598 1.00 69.81 100 PHE A CA 1
ATOM 818 C C . PHE A 1 100 ? -13.792 1.565 32.822 1.00 69.81 100 PHE A C 1
ATOM 820 O O . PHE A 1 100 ? -14.367 0.635 33.383 1.00 69.81 100 PHE A O 1
ATOM 827 N N . VAL A 1 101 ? -14.049 1.902 31.554 1.00 69.94 101 VAL A N 1
ATOM 828 C CA . VAL A 1 101 ? -15.030 1.188 30.713 1.00 69.94 101 VAL A CA 1
ATOM 829 C C . VAL A 1 101 ? -14.433 0.007 29.938 1.00 69.94 101 VAL A C 1
ATOM 831 O O . VAL A 1 101 ? -15.175 -0.671 29.234 1.00 69.94 101 VAL A O 1
ATOM 834 N N . ASN A 1 102 ? -13.141 -0.300 30.128 1.00 57.38 102 ASN A N 1
ATOM 835 C CA . ASN A 1 102 ? -12.450 -1.454 29.530 1.00 57.38 102 ASN A CA 1
ATOM 836 C C . ASN A 1 102 ? -12.651 -1.551 27.997 1.00 57.38 102 ASN A C 1
ATOM 838 O O . ASN A 1 102 ? -12.828 -2.643 27.454 1.00 57.38 102 ASN A O 1
ATOM 842 N N . ILE A 1 103 ? -12.668 -0.391 27.325 1.00 55.19 103 ILE A N 1
ATOM 843 C CA . ILE A 1 103 ? -12.631 -0.258 25.859 1.00 55.19 103 ILE A CA 1
ATOM 844 C C . ILE A 1 103 ? -11.174 -0.263 25.398 1.00 55.19 103 ILE A C 1
ATOM 846 O O . ILE A 1 103 ? -10.349 0.387 26.083 1.00 55.19 103 ILE A O 1
#

Secondary structure (DSSP, 8-state):
-HHHHHHHHHHHHHHHHHHHHHHHHHHHHHHHHHHHHHHHHHHHHHHHHHHHHHHHHS--SS----------HHHHSPPP-TTT--HHHHHHHHHHHHHHTT-

Organism: Stegodyphus mimosarum (N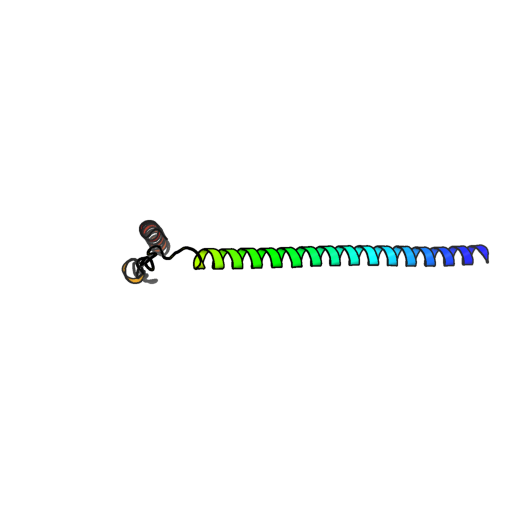CBI:txid407821)

Foldseek 3Di:
DVVVVVVVVVVVVVVVVVVVVVVVVVVVVVVVVVVVVVVVVVVVVVVVVVVVVVVVPPPPPPPPVPCLVPPPVVVQQDDDDPVPDDPVVSVVSVVVSCVVSVD

pLDDT: mean 83.8, std 16.23, range [43.16, 97.25]